Protein AF-A0A454XL76-F1 (afdb_monomer)

Foldseek 3Di:
DDPPPDPPDPDPPPDDPVPDDPPDDPDPDDPDQLDDVPCNVSRPVVDDPDDDVPPPDPD

Radius of gyration: 24.87 Å; Cα contacts (8 Å, |Δi|>4): 12; chains: 1; bounding box: 53×30×67 Å

Mean predicted aligned error: 17.11 Å

Structure (mmCIF, N/CA/C/O backbone):
data_AF-A0A454XL76-F1
#
_entry.id   AF-A0A454XL76-F1
#
loop_
_atom_site.group_PDB
_atom_site.id
_atom_site.type_symbol
_atom_site.label_atom_id
_atom_site.label_alt_id
_atom_site.label_comp_id
_atom_site.label_asym_id
_atom_site.label_entity_id
_atom_site.label_seq_id
_atom_site.pdbx_PDB_ins_code
_atom_site.Cartn_x
_atom_site.Cartn_y
_atom_site.Cartn_z
_atom_site.occupancy
_atom_site.B_iso_or_equiv
_atom_site.auth_seq_id
_atom_site.auth_comp_id
_atom_site.auth_asym_id
_atom_site.auth_atom_id
_atom_site.pdbx_PDB_model_num
ATOM 1 N N . MET A 1 1 ? 35.231 -3.367 30.134 1.00 43.44 1 MET A N 1
ATOM 2 C CA . MET A 1 1 ? 33.849 -2.871 30.010 1.00 43.44 1 MET A CA 1
ATOM 3 C C . MET A 1 1 ? 33.054 -4.053 29.514 1.00 43.44 1 MET A C 1
ATOM 5 O O . MET A 1 1 ? 33.457 -4.633 28.516 1.00 43.44 1 MET A O 1
ATOM 9 N N . ASP A 1 2 ? 32.102 -4.502 30.322 1.00 48.94 2 ASP A N 1
ATOM 10 C CA . ASP A 1 2 ? 31.318 -5.714 30.095 1.00 48.94 2 ASP A CA 1
ATOM 11 C C . ASP A 1 2 ? 30.168 -5.348 29.150 1.00 48.94 2 ASP A C 1
ATOM 13 O O . ASP A 1 2 ? 29.220 -4.680 29.560 1.00 48.94 2 ASP A O 1
ATOM 17 N N . ASP A 1 3 ? 30.330 -5.662 27.865 1.00 63.31 3 ASP A N 1
ATOM 18 C CA . ASP A 1 3 ? 29.305 -5.452 26.842 1.00 63.31 3 ASP A CA 1
ATOM 19 C C . ASP A 1 3 ? 28.433 -6.709 26.794 1.00 63.31 3 ASP A C 1
ATOM 21 O O . ASP A 1 3 ? 28.607 -7.620 25.988 1.00 63.31 3 ASP A O 1
ATOM 25 N N . SER A 1 4 ? 27.571 -6.817 27.801 1.00 65.75 4 SER A N 1
ATOM 26 C CA . SER A 1 4 ? 26.533 -7.835 27.849 1.00 65.75 4 SER A CA 1
ATOM 27 C C . SER A 1 4 ? 25.365 -7.368 26.972 1.00 65.75 4 SER A C 1
ATOM 29 O O . SER A 1 4 ? 24.382 -6.824 27.477 1.00 65.75 4 SER A O 1
ATOM 31 N N . GLU A 1 5 ? 25.477 -7.560 25.653 1.00 68.88 5 GLU A N 1
ATOM 32 C CA . GLU A 1 5 ? 24.350 -7.491 24.712 1.00 68.88 5 GLU A CA 1
ATOM 33 C C . GLU A 1 5 ? 23.311 -8.554 25.111 1.00 68.88 5 GLU A C 1
ATOM 35 O O . GLU A 1 5 ? 23.389 -9.721 24.725 1.00 68.88 5 GL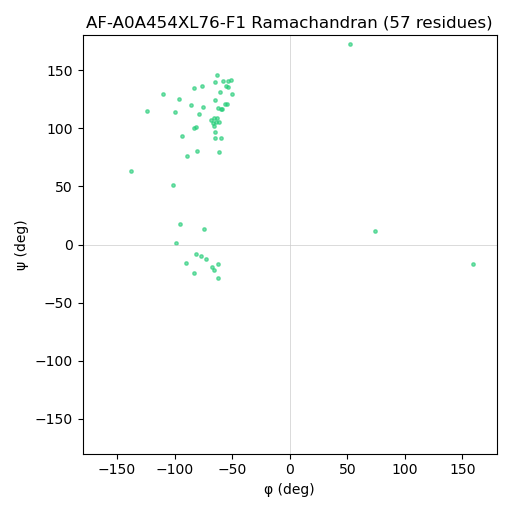U A O 1
ATOM 40 N N . GLN A 1 6 ? 22.340 -8.167 25.945 1.00 66.56 6 GLN A N 1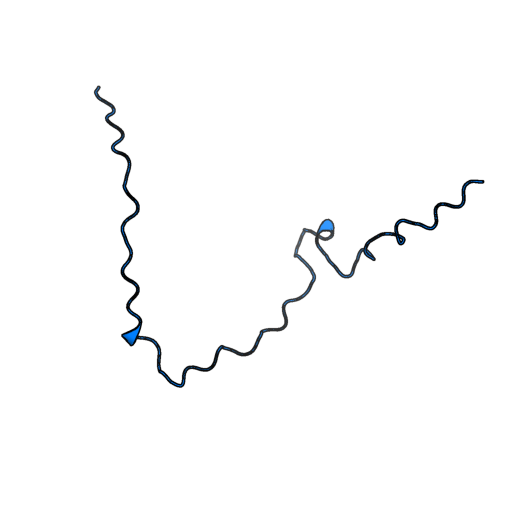
ATOM 41 C CA . GLN A 1 6 ? 21.167 -8.994 26.207 1.00 66.56 6 GLN A CA 1
ATOM 42 C C . GLN A 1 6 ? 20.355 -9.125 24.910 1.00 66.56 6 GLN A C 1
ATOM 44 O O . GLN A 1 6 ? 19.935 -8.102 24.361 1.00 66.56 6 GLN A O 1
ATOM 49 N N . PRO A 1 7 ? 20.070 -10.350 24.433 1.00 61.28 7 PRO A N 1
ATOM 50 C CA . PRO A 1 7 ? 19.140 -10.553 23.332 1.00 61.28 7 PRO A CA 1
ATOM 51 C C . PRO A 1 7 ? 17.773 -9.986 23.729 1.00 61.28 7 PRO A C 1
ATOM 53 O O . PRO A 1 7 ? 17.163 -10.454 24.691 1.00 61.28 7 PRO A O 1
ATOM 56 N N . GLN A 1 8 ? 17.292 -8.957 23.026 1.00 66.69 8 GLN A N 1
ATOM 57 C CA . GLN A 1 8 ? 15.904 -8.524 23.166 1.00 66.69 8 GLN A CA 1
ATOM 58 C C . GLN A 1 8 ? 15.013 -9.638 22.610 1.00 66.69 8 GLN A C 1
ATOM 60 O O . GLN A 1 8 ? 14.933 -9.824 21.397 1.00 66.69 8 GLN A O 1
ATOM 65 N N . GLU A 1 9 ? 14.372 -10.403 23.493 1.00 68.12 9 GLU A N 1
ATOM 66 C CA . GLU A 1 9 ? 13.338 -11.351 23.083 1.00 68.12 9 GLU A CA 1
ATOM 67 C C . GLU A 1 9 ? 12.216 -10.600 22.343 1.00 68.12 9 GLU A C 1
ATOM 69 O O . GLU A 1 9 ? 11.884 -9.467 22.721 1.00 68.12 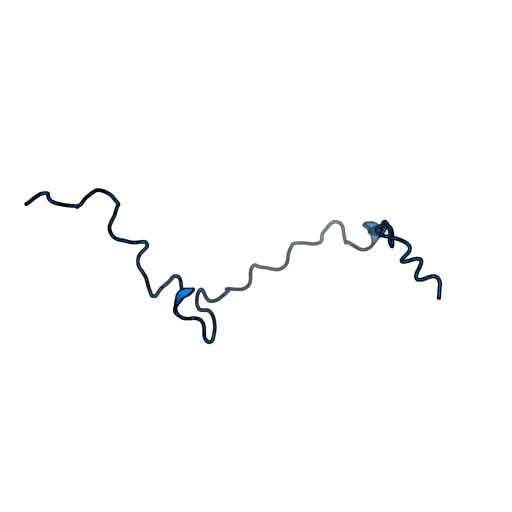9 GLU A O 1
ATOM 74 N N . PRO A 1 10 ? 11.646 -11.179 21.269 1.00 64.25 10 PRO A N 1
ATOM 75 C CA . PRO A 1 10 ? 10.564 -10.541 20.538 1.00 64.25 10 PRO A CA 1
ATOM 76 C C . PRO A 1 10 ? 9.395 -10.331 21.497 1.00 64.25 10 PRO A C 1
ATOM 78 O O . PRO A 1 10 ? 8.836 -11.282 22.037 1.00 64.25 10 PRO A O 1
ATOM 81 N N . GLN A 1 11 ? 9.042 -9.070 21.731 1.00 68.56 11 GLN A N 1
ATOM 82 C CA . GLN A 1 11 ? 7.886 -8.736 22.549 1.00 68.56 11 GLN A CA 1
ATOM 83 C C . GLN A 1 11 ? 6.654 -9.298 21.841 1.00 68.56 11 GLN A C 1
ATOM 85 O O . GLN A 1 11 ? 6.369 -8.915 20.705 1.00 68.56 11 GLN A O 1
ATOM 90 N N . GLU A 1 12 ? 5.949 -10.228 22.485 1.00 75.38 12 GLU A N 1
ATOM 91 C CA . GLU A 1 12 ? 4.691 -10.765 21.976 1.00 75.38 12 GLU A CA 1
ATOM 92 C C . GLU A 1 12 ? 3.658 -9.633 21.955 1.00 75.38 12 GLU A C 1
ATOM 94 O O . GLU A 1 12 ? 2.989 -9.338 22.947 1.00 75.38 1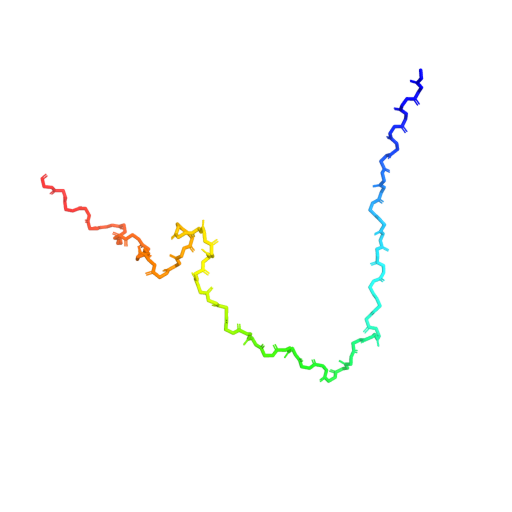2 GLU A O 1
ATOM 99 N N . VAL A 1 13 ? 3.570 -8.932 20.824 1.00 81.38 13 VAL A N 1
ATOM 100 C CA . VAL A 1 13 ? 2.553 -7.909 20.598 1.00 81.38 13 VAL A CA 1
ATOM 101 C C . VAL A 1 13 ? 1.206 -8.621 20.560 1.00 81.38 13 VAL A C 1
ATOM 103 O O . VAL A 1 13 ? 0.849 -9.248 19.564 1.00 81.38 13 VAL A O 1
ATOM 106 N N . GLN A 1 14 ? 0.455 -8.537 21.658 1.00 83.50 14 GLN A N 1
ATOM 107 C CA . GLN A 1 14 ? -0.930 -8.992 21.691 1.00 83.50 14 GLN A CA 1
ATOM 108 C C . GLN A 1 14 ? -1.751 -8.102 20.756 1.00 83.50 14 GLN A C 1
ATOM 110 O O . GLN A 1 14 ? -1.964 -6.917 21.019 1.00 83.50 14 GLN A O 1
ATOM 115 N N . VAL A 1 15 ? -2.176 -8.674 19.632 1.00 85.00 15 VAL A N 1
ATOM 116 C CA . VAL A 1 15 ? -3.055 -8.000 18.681 1.00 85.00 15 VAL A CA 1
ATOM 117 C C . VAL A 1 15 ? -4.465 -7.993 19.265 1.00 85.00 15 VAL A C 1
ATOM 119 O O . VAL A 1 15 ? -5.053 -9.043 19.511 1.00 85.00 15 VAL A O 1
ATOM 122 N N . ASP A 1 16 ? -5.005 -6.801 19.500 1.00 87.19 16 ASP A N 1
ATOM 123 C CA . ASP A 1 16 ? -6.388 -6.636 19.935 1.00 87.19 16 ASP A CA 1
ATOM 124 C C . ASP A 1 16 ? -7.331 -6.708 18.731 1.00 87.19 16 ASP A C 1
ATOM 126 O O . ASP A 1 16 ? -7.482 -5.742 17.974 1.00 87.19 16 ASP A O 1
ATOM 130 N N . TYR A 1 17 ? -7.962 -7.869 18.570 1.00 84.06 17 TYR A N 1
ATOM 131 C CA . TYR A 1 17 ? -8.910 -8.126 17.492 1.00 84.06 17 TYR A CA 1
ATOM 132 C C . TYR A 1 17 ? -10.295 -7.505 17.726 1.00 84.06 17 TYR A C 1
ATOM 134 O O . TYR A 1 17 ? -11.093 -7.466 16.797 1.00 84.06 17 TYR A O 1
ATOM 142 N N . THR A 1 18 ? -10.588 -6.973 18.920 1.00 88.69 18 THR A N 1
ATOM 143 C CA . THR A 1 18 ? -11.884 -6.323 19.207 1.00 88.69 18 THR A CA 1
ATOM 144 C C . THR A 1 18 ? -12.031 -4.956 18.537 1.00 88.69 18 THR A C 1
ATOM 146 O O . THR A 1 18 ? -13.126 -4.406 18.482 1.00 88.69 18 THR A O 1
ATOM 149 N N . LYS A 1 19 ? -10.932 -4.409 18.004 1.00 86.12 19 LYS A N 1
ATOM 150 C CA . LYS A 1 19 ? -10.907 -3.129 17.284 1.00 86.12 19 LYS A CA 1
ATOM 151 C C . LYS A 1 19 ? -11.345 -3.228 15.824 1.00 86.12 19 LYS A C 1
ATOM 153 O O . LYS A 1 19 ? -11.431 -2.195 15.165 1.00 86.12 19 LYS A O 1
ATOM 158 N N . TYR A 1 20 ? -11.542 -4.437 15.307 1.00 85.50 20 TYR A N 1
ATOM 159 C CA . TYR A 1 20 ? -12.044 -4.647 13.956 1.00 85.50 20 TYR A CA 1
ATOM 160 C C . TYR A 1 20 ? -13.552 -4.875 14.026 1.00 85.50 20 TYR A C 1
ATOM 162 O O . TYR A 1 20 ? -14.009 -5.757 14.751 1.00 85.50 20 TYR A O 1
ATOM 170 N N . ASP A 1 21 ? -14.317 -4.081 13.279 1.00 87.75 21 ASP A N 1
ATOM 171 C CA . ASP A 1 21 ? -15.754 -4.302 13.131 1.00 87.75 21 ASP A CA 1
ATOM 172 C C . ASP A 1 21 ? -16.016 -5.637 12.414 1.00 87.75 21 ASP A C 1
ATOM 174 O O . ASP A 1 21 ? -15.329 -5.977 11.450 1.00 87.75 21 ASP A O 1
ATOM 178 N N . GLU A 1 22 ? -17.024 -6.392 12.865 1.00 84.69 22 GLU A N 1
ATOM 179 C CA . GLU A 1 22 ? -17.398 -7.691 12.272 1.00 84.69 22 GLU A CA 1
ATOM 180 C C . GLU A 1 22 ? -17.844 -7.552 10.804 1.00 84.69 22 GLU A C 1
ATOM 182 O O . GLU A 1 22 ? -17.624 -8.455 10.001 1.00 84.69 22 GLU A O 1
ATOM 187 N N . ASP A 1 23 ? -18.406 -6.394 10.445 1.00 87.88 23 ASP A N 1
ATOM 188 C CA . ASP A 1 23 ? -18.835 -6.038 9.082 1.00 87.88 23 ASP A CA 1
ATOM 189 C C . ASP A 1 23 ? -17.761 -5.240 8.314 1.00 87.88 23 ASP A C 1
ATOM 191 O O . ASP A 1 23 ? -18.038 -4.548 7.333 1.00 87.88 23 ASP A O 1
ATOM 195 N N . SER A 1 24 ? -16.509 -5.276 8.782 1.00 86.19 24 SER A N 1
ATOM 196 C CA . SER A 1 24 ? -15.401 -4.629 8.086 1.00 86.19 24 SER A CA 1
ATOM 197 C C . SER A 1 24 ? -15.121 -5.353 6.769 1.00 86.19 24 SER A C 1
ATOM 199 O O . SER A 1 24 ? -14.580 -6.460 6.735 1.00 86.19 24 SER A O 1
ATOM 201 N N . VAL A 1 25 ? -15.489 -4.714 5.661 1.00 84.69 25 VAL A N 1
ATOM 202 C CA . VAL A 1 25 ? -15.133 -5.168 4.317 1.00 84.69 25 VAL A CA 1
ATOM 203 C C . VAL A 1 25 ? -13.718 -4.670 4.003 1.00 84.69 25 VAL A C 1
ATOM 205 O O . VAL A 1 25 ? -13.430 -3.495 4.251 1.00 84.69 25 VAL A O 1
ATOM 208 N N . PRO A 1 26 ? -12.825 -5.516 3.447 1.00 84.81 26 PRO A N 1
ATOM 209 C CA . PRO A 1 26 ? -11.515 -5.066 2.992 1.00 84.81 26 PRO A CA 1
ATOM 210 C C . PRO A 1 26 ? -11.645 -3.848 2.074 1.00 84.81 26 PRO A C 1
ATOM 212 O O . PRO A 1 26 ? -12.565 -3.787 1.254 1.00 84.81 26 PRO A O 1
ATOM 215 N N . GLU A 1 27 ? -10.722 -2.887 2.191 1.00 84.19 27 GLU A N 1
ATOM 216 C CA . GLU A 1 27 ? -10.671 -1.787 1.226 1.00 84.19 27 GLU A CA 1
ATOM 217 C C . GLU A 1 27 ? -10.598 -2.360 -0.193 1.00 84.19 27 GLU A C 1
ATOM 219 O O . GLU A 1 27 ? -9.903 -3.348 -0.443 1.00 84.19 27 GLU A O 1
ATOM 224 N N . SER A 1 28 ? -11.303 -1.724 -1.130 1.00 85.75 28 SER A N 1
ATOM 225 C CA . SER A 1 28 ? -11.204 -2.084 -2.541 1.00 85.75 28 SER A CA 1
ATOM 226 C C . SER A 1 28 ? -9.744 -2.057 -2.980 1.00 85.75 28 SER A C 1
ATOM 228 O O . SER A 1 28 ? -9.029 -1.093 -2.677 1.00 85.75 28 SER A O 1
ATOM 230 N N . GLU A 1 29 ? -9.324 -3.077 -3.726 1.00 83.25 29 GLU A N 1
ATOM 231 C CA . GLU A 1 29 ? -7.986 -3.124 -4.301 1.00 83.25 29 GLU A CA 1
ATOM 232 C C . GLU A 1 29 ? -7.741 -1.851 -5.113 1.00 83.25 29 GLU A C 1
ATOM 234 O O . GLU A 1 29 ? -8.495 -1.496 -6.022 1.00 83.25 29 GLU A O 1
ATOM 239 N N . LYS A 1 30 ? -6.703 -1.111 -4.726 1.00 82.56 30 LYS A N 1
ATOM 240 C CA . LYS A 1 30 ? -6.257 0.059 -5.477 1.00 82.56 30 LYS A CA 1
ATOM 241 C C . LYS A 1 30 ? -5.515 -0.468 -6.695 1.00 82.56 30 LYS A C 1
ATOM 243 O O . LYS A 1 30 ? -4.712 -1.387 -6.563 1.00 82.56 30 LYS A O 1
ATOM 248 N N . GLU A 1 31 ? -5.763 0.115 -7.863 1.00 79.69 31 GLU A N 1
ATOM 249 C CA . GLU A 1 31 ? -4.993 -0.206 -9.063 1.00 79.69 31 GLU A CA 1
ATOM 250 C C . GLU A 1 31 ? -3.525 0.170 -8.816 1.00 79.69 31 GLU A C 1
ATOM 252 O O . GLU A 1 31 ? -3.158 1.347 -8.739 1.00 79.69 31 GLU A O 1
ATOM 257 N N . ILE A 1 32 ? -2.688 -0.844 -8.608 1.00 76.75 32 ILE A N 1
ATOM 258 C CA . ILE A 1 32 ? -1.249 -0.673 -8.459 1.00 76.75 32 ILE A CA 1
ATOM 259 C C . ILE A 1 32 ? -0.674 -0.685 -9.865 1.00 76.75 32 ILE A C 1
ATOM 261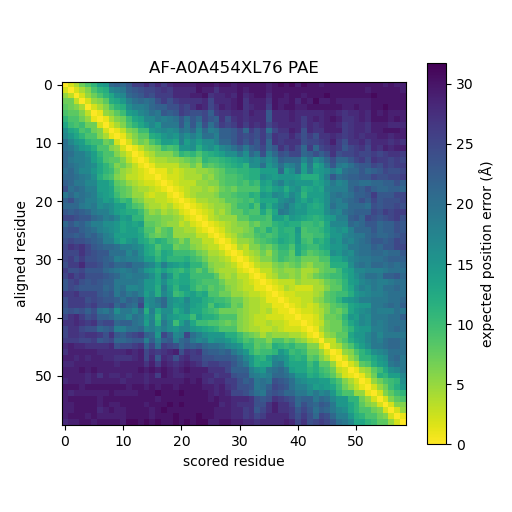 O O . ILE A 1 32 ? -0.814 -1.665 -10.593 1.00 76.75 32 ILE A O 1
ATOM 265 N N . LYS A 1 33 ? -0.012 0.406 -10.248 1.00 79.38 33 LYS A 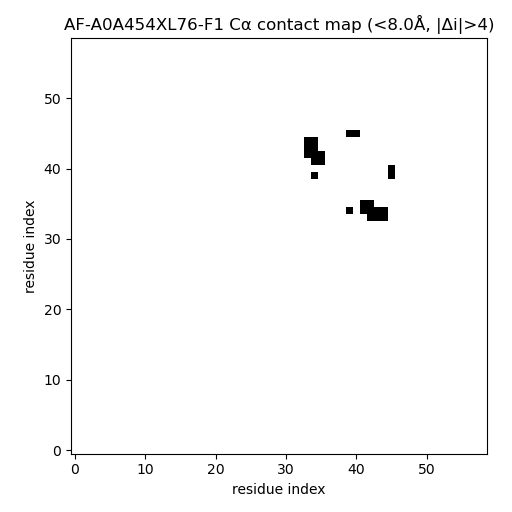N 1
ATOM 266 C CA . LYS A 1 33 ? 0.714 0.449 -11.516 1.00 79.38 33 LYS A CA 1
ATOM 267 C C . LYS A 1 33 ? 1.792 -0.628 -11.496 1.00 79.38 33 LYS A C 1
ATOM 269 O O . LYS A 1 33 ? 2.590 -0.673 -10.564 1.00 79.38 33 LYS A O 1
ATOM 274 N N . HIS A 1 34 ? 1.867 -1.423 -12.554 1.00 78.88 34 HIS A N 1
ATOM 275 C CA . HIS A 1 34 ? 2.900 -2.447 -12.733 1.00 78.88 34 HIS A CA 1
ATOM 276 C C . HIS A 1 34 ? 4.278 -1.867 -13.106 1.00 78.88 34 HIS A C 1
ATOM 278 O O . HIS A 1 34 ? 5.181 -2.606 -13.490 1.00 78.88 34 HIS A O 1
ATOM 284 N N . THR A 1 35 ? 4.431 -0.547 -12.954 1.00 83.88 35 THR A N 1
ATOM 285 C CA . THR A 1 35 ? 5.648 0.223 -13.203 1.00 83.88 35 THR A CA 1
ATOM 286 C C . THR A 1 35 ? 6.248 0.724 -11.887 1.00 83.88 35 THR A C 1
ATOM 288 O O . THR A 1 35 ? 5.566 1.386 -11.096 1.00 83.88 35 THR A O 1
ATOM 291 N N . HIS A 1 36 ? 7.534 0.486 -11.688 1.00 84.50 36 HIS A N 1
ATOM 292 C CA . HIS A 1 36 ? 8.356 0.865 -10.558 1.00 84.50 36 HIS A CA 1
ATOM 293 C C . HIS A 1 36 ? 9.165 2.127 -10.901 1.00 84.50 36 HIS A C 1
ATOM 295 O O . HIS A 1 36 ? 10.077 2.105 -11.734 1.00 84.50 36 HIS A O 1
ATOM 301 N N . PRO A 1 37 ? 8.898 3.261 -10.229 1.00 85.06 37 PRO A N 1
ATOM 302 C CA . PRO A 1 37 ? 9.637 4.495 -10.469 1.00 85.06 37 PRO A CA 1
ATOM 303 C C . PRO A 1 37 ? 11.154 4.311 -10.287 1.00 85.06 37 PRO A C 1
ATOM 305 O O . PRO A 1 37 ? 11.623 3.946 -9.210 1.00 85.06 37 PRO A O 1
ATOM 308 N N . GLY A 1 38 ? 11.934 4.590 -11.337 1.00 84.31 38 GLY A N 1
ATOM 309 C CA . GLY A 1 38 ? 13.402 4.491 -11.304 1.00 84.31 38 GLY A CA 1
ATOM 310 C C . GLY A 1 38 ? 13.963 3.059 -11.312 1.00 84.31 38 GLY A C 1
ATOM 311 O O . GLY A 1 38 ? 15.160 2.881 -11.055 1.00 84.31 38 GLY A O 1
ATOM 312 N N . ARG A 1 39 ? 13.115 2.057 -11.587 1.00 81.25 39 ARG A N 1
ATOM 313 C CA . ARG A 1 39 ? 13.456 0.631 -11.728 1.00 81.25 39 ARG A CA 1
ATOM 314 C C . ARG A 1 39 ? 12.705 0.000 -12.917 1.00 81.25 39 ARG A C 1
ATOM 316 O O . ARG A 1 39 ? 11.898 -0.899 -12.707 1.00 81.25 39 ARG A O 1
ATOM 323 N N . PRO A 1 40 ? 12.963 0.459 -14.157 1.00 82.06 40 PRO A N 1
ATOM 324 C CA . PRO A 1 40 ? 12.287 -0.072 -15.345 1.00 82.06 40 PRO A CA 1
ATOM 325 C C . PRO A 1 40 ? 12.575 -1.562 -15.598 1.00 82.06 40 PRO A C 1
ATOM 327 O O . PRO A 1 40 ? 11.852 -2.228 -16.320 1.00 82.06 40 PRO A O 1
ATOM 330 N N . ASP A 1 41 ? 13.622 -2.111 -14.979 1.00 78.06 41 ASP A N 1
ATOM 331 C CA . ASP A 1 41 ? 13.937 -3.541 -14.963 1.00 78.06 41 ASP A CA 1
ATOM 332 C C . ASP A 1 41 ? 12.897 -4.398 -14.222 1.00 78.06 41 ASP A C 1
ATOM 334 O O . ASP A 1 41 ? 12.818 -5.602 -14.458 1.00 78.06 41 ASP A O 1
ATOM 338 N N . LEU A 1 42 ? 12.111 -3.789 -13.330 1.00 78.75 42 LEU A N 1
ATOM 339 C CA . LEU A 1 42 ? 11.039 -4.442 -12.579 1.00 78.75 42 LEU A CA 1
ATOM 340 C C . LEU A 1 42 ? 9.656 -4.192 -13.198 1.00 78.75 42 LEU A C 1
ATOM 342 O O . LEU A 1 42 ? 8.650 -4.636 -12.642 1.00 78.75 42 LEU A O 1
ATOM 346 N N . ASP A 1 43 ? 9.588 -3.461 -14.311 1.00 83.81 43 ASP A N 1
ATOM 347 C CA . ASP A 1 43 ? 8.330 -3.104 -14.958 1.00 83.81 43 ASP A CA 1
ATOM 348 C C . ASP A 1 43 ? 7.823 -4.296 -15.764 1.00 83.81 43 ASP A C 1
ATOM 350 O O . ASP A 1 43 ? 8.415 -4.709 -16.763 1.00 83.81 43 ASP A O 1
ATOM 354 N N . TYR A 1 44 ? 6.707 -4.865 -15.311 1.00 70.31 44 TYR A N 1
ATOM 355 C CA . TYR A 1 44 ? 6.145 -6.088 -15.890 1.00 70.31 44 TYR A CA 1
ATOM 356 C C . TYR A 1 44 ? 5.614 -5.892 -17.319 1.00 70.31 44 TYR A C 1
ATOM 358 O O . TYR A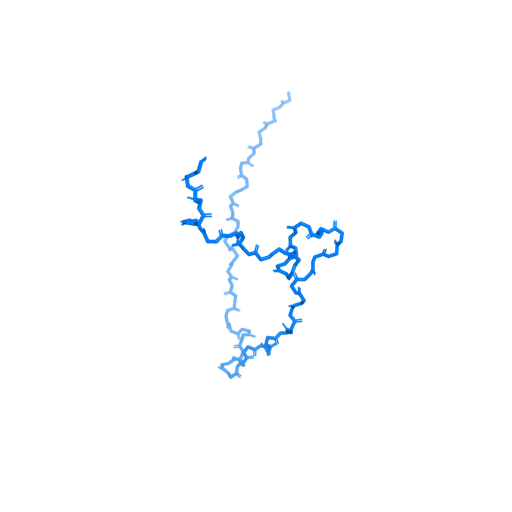 1 44 ? 5.453 -6.871 -18.043 1.00 7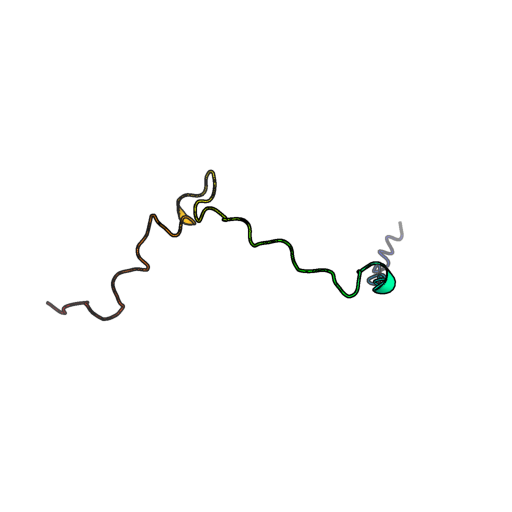0.31 44 TYR A O 1
ATOM 366 N N . ASP A 1 45 ? 5.353 -4.647 -17.724 1.00 69.19 45 ASP A N 1
ATOM 367 C CA . ASP A 1 45 ? 4.863 -4.305 -19.062 1.00 69.19 45 ASP A CA 1
ATOM 368 C C . ASP A 1 45 ? 5.990 -4.197 -20.111 1.00 69.19 45 ASP A C 1
ATOM 370 O O . ASP A 1 45 ? 5.735 -4.383 -21.301 1.00 69.19 45 ASP A O 1
ATOM 374 N N . ASP A 1 46 ? 7.235 -3.925 -19.695 1.00 62.72 46 ASP A N 1
ATOM 375 C CA . ASP A 1 46 ? 8.345 -3.611 -20.615 1.00 62.72 46 ASP A CA 1
ATOM 376 C C . ASP A 1 46 ? 9.128 -4.850 -21.080 1.00 62.72 46 ASP A C 1
ATOM 378 O O . ASP A 1 46 ? 9.839 -4.804 -22.088 1.00 62.72 46 ASP A O 1
ATOM 382 N N . THR A 1 47 ? 8.970 -5.991 -20.400 1.00 60.41 47 THR A N 1
ATOM 383 C CA . THR A 1 47 ? 9.513 -7.271 -20.869 1.00 60.41 47 THR A CA 1
ATOM 384 C C . THR A 1 47 ? 8.406 -8.321 -20.977 1.00 60.41 47 THR A C 1
ATOM 386 O O . THR A 1 47 ? 7.867 -8.742 -19.953 1.00 60.41 47 THR A O 1
ATOM 389 N N . PRO A 1 48 ? 8.061 -8.824 -22.184 1.00 63.81 48 PRO A N 1
ATOM 390 C CA . PRO A 1 48 ? 7.371 -10.107 -22.250 1.00 63.81 48 PRO A CA 1
ATOM 391 C C . PRO A 1 48 ? 8.254 -11.117 -21.510 1.00 63.81 48 PRO A C 1
ATOM 393 O O . PRO A 1 48 ? 9.475 -11.076 -21.672 1.00 63.81 48 PRO A O 1
ATOM 396 N N . VAL A 1 49 ? 7.664 -11.979 -20.678 1.00 61.66 49 VAL A N 1
ATOM 397 C CA . VAL A 1 49 ? 8.382 -13.000 -19.893 1.00 61.66 49 VAL A CA 1
ATOM 398 C C . VAL A 1 49 ? 9.100 -13.975 -20.843 1.00 61.66 49 VAL A C 1
ATOM 400 O O . VAL A 1 49 ? 8.595 -15.056 -21.115 1.00 61.66 49 VAL A O 1
ATOM 403 N N . GLY A 1 50 ? 10.259 -13.569 -21.375 1.00 57.25 50 GLY A N 1
ATOM 404 C CA . GLY A 1 50 ? 11.089 -14.274 -22.356 1.00 57.25 50 GLY A CA 1
ATOM 405 C C . GLY A 1 50 ? 10.370 -14.754 -23.633 1.00 57.25 50 GLY A C 1
ATOM 406 O O . GLY A 1 50 ? 9.146 -14.712 -23.752 1.00 57.25 50 GLY A O 1
ATOM 407 N N . PRO A 1 51 ? 11.106 -15.266 -24.635 1.00 60.97 51 PRO A N 1
ATOM 408 C CA . PRO A 1 51 ? 10.534 -16.277 -25.517 1.00 60.97 51 PRO A CA 1
ATOM 409 C C . PRO A 1 51 ? 10.207 -17.526 -24.683 1.00 60.97 51 PRO A C 1
ATOM 411 O O . PRO A 1 51 ? 10.937 -17.851 -23.743 1.00 60.97 51 PRO A O 1
ATOM 414 N N . ALA A 1 52 ? 9.132 -18.245 -25.024 1.00 57.44 52 ALA A N 1
ATOM 415 C CA . ALA A 1 52 ? 8.835 -19.531 -24.395 1.00 57.44 52 ALA A CA 1
ATOM 416 C C . ALA A 1 52 ? 10.097 -20.423 -24.442 1.00 57.44 52 ALA A C 1
ATOM 418 O O . ALA A 1 52 ? 10.690 -20.556 -25.519 1.00 57.44 52 ALA A O 1
ATOM 419 N N . PRO A 1 53 ? 10.541 -21.022 -23.320 1.00 53.72 53 PRO A N 1
ATOM 420 C CA . PRO A 1 53 ? 11.685 -21.925 -23.335 1.00 53.72 53 PRO A CA 1
ATOM 421 C C . PRO A 1 53 ? 11.314 -23.150 -24.182 1.00 53.72 53 PRO A C 1
ATOM 423 O O . PRO A 1 53 ? 10.611 -24.045 -23.722 1.00 53.72 53 PRO A O 1
ATOM 426 N N . GLY A 1 54 ? 11.715 -23.147 -25.455 1.00 56.94 54 GLY A N 1
ATOM 427 C CA . GLY A 1 54 ? 11.349 -24.187 -26.419 1.00 56.94 54 GLY A CA 1
ATOM 428 C C . GLY A 1 54 ? 11.460 -23.800 -27.895 1.00 56.94 54 GLY A C 1
ATOM 429 O O . GLY A 1 54 ? 11.520 -24.691 -28.731 1.00 56.94 54 GLY A O 1
ATOM 430 N N . THR A 1 55 ? 11.547 -22.514 -28.246 1.00 54.91 55 THR A N 1
ATOM 431 C CA . THR A 1 55 ? 11.812 -22.080 -29.634 1.00 54.91 55 THR A CA 1
ATOM 432 C C . THR A 1 55 ? 13.274 -21.673 -29.815 1.00 54.91 55 THR A C 1
ATOM 434 O O . THR A 1 55 ? 13.579 -20.564 -30.245 1.00 54.91 55 THR A O 1
ATOM 437 N N . GLY A 1 56 ? 14.185 -22.552 -29.400 1.00 53.06 56 GLY A N 1
ATOM 438 C CA . GLY A 1 56 ? 15.544 -22.581 -29.925 1.00 53.06 56 GLY A CA 1
ATOM 439 C C . GLY A 1 56 ? 15.543 -23.579 -31.070 1.00 53.06 56 GLY A C 1
ATOM 440 O O . GLY A 1 56 ? 15.638 -24.776 -30.823 1.00 53.06 56 GLY A O 1
ATOM 441 N N . ASP A 1 57 ? 15.339 -23.090 -32.291 1.00 53.22 57 ASP A N 1
ATOM 442 C CA . ASP A 1 57 ? 15.630 -23.858 -33.500 1.00 53.22 57 ASP A CA 1
ATOM 443 C C . ASP A 1 57 ? 17.148 -24.106 -33.488 1.00 53.22 57 ASP A C 1
ATOM 445 O O . ASP A 1 57 ? 17.941 -23.166 -33.572 1.00 53.22 57 ASP A O 1
ATOM 449 N N . ASP A 1 58 ? 17.537 -25.358 -33.250 1.00 55.19 58 ASP A N 1
ATOM 450 C CA . ASP A 1 58 ? 18.881 -25.869 -33.508 1.00 55.19 58 ASP A CA 1
ATOM 451 C C . ASP A 1 58 ? 19.087 -25.795 -35.029 1.00 55.19 58 ASP A C 1
ATOM 453 O O . ASP A 1 58 ? 18.462 -26.547 -35.781 1.00 55.19 58 ASP A O 1
ATOM 457 N N . ALA A 1 59 ? 1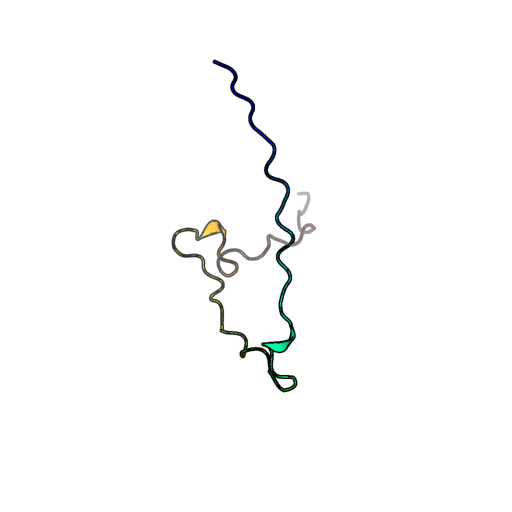9.880 -24.819 -35.475 1.00 55.81 59 ALA A N 1
ATOM 458 C CA . ALA A 1 59 ? 20.255 -24.602 -36.871 1.00 55.81 59 ALA A CA 1
ATOM 459 C C . ALA A 1 59 ? 21.777 -24.506 -37.002 1.00 55.81 59 ALA A C 1
ATOM 461 O O . ALA A 1 59 ? 22.404 -23.831 -36.149 1.00 55.81 59 ALA A O 1
#

pLDDT: mean 72.84, std 12.47, range [43.44, 88.69]

Organism: Pristionchus pacificus (NCBI:txid54126)

Secondary structure (DSSP, 8-state):
--------PPP-----GGGS-TT-PPPPPP---S--TT-GGG-TTTS-S-S-TT-----

Sequence (59 aa):
MDDSEQPQEPQEVQVDYTKYDEDSVPESEKEIKHTHPGRPDLDYDDTPVGPAPGTGDDA

Solvent-accessible surface area (backbone atoms only — not comparable to full-atom values): 4499 Å² total; per-residue (Å²): 133,88,84,76,80,72,80,80,70,83,76,81,77,80,77,72,68,85,79,55,63,94,84,65,70,78,78,78,84,71,91,73,74,63,63,44,89,99,36,69,92,67,18,62,83,79,48,74,86,66,76,69,94,78,80,73,80,89,124